Protein AF-A0A9E4L3R2-F1 (afdb_monomer)

Nearest PDB structures (foldseek):
  8ch4-assembly1_C  TM=9.029E-01  e=1.905E-01  Bradyrhizobium sp. JS329
  5fpx-assembly1_A  TM=9.085E-01  e=5.324E-01  Yersinia enterocolitica subsp. enterocolitica 8081
  5u93-assembly1_A  TM=8.426E-01  e=1.318E+00  Bacteria Latreille et al. 1825
  7eue-assembly1_B  TM=7.675E-01  e=1.895E+00  Streptomyces albus

Structure (mmCIF, N/CA/C/O backbone):
data_AF-A0A9E4L3R2-F1
#
_entry.id   AF-A0A9E4L3R2-F1
#
loop_
_atom_site.group_PDB
_atom_site.id
_atom_site.type_symbol
_atom_site.label_atom_id
_atom_site.label_alt_id
_atom_site.label_comp_id
_atom_site.label_asym_id
_atom_site.label_entity_id
_atom_site.label_seq_id
_atom_site.pdbx_PDB_ins_code
_atom_site.Cartn_x
_atom_site.Cartn_y
_atom_site.Cartn_z
_atom_site.occupancy
_atom_site.B_iso_or_equiv
_atom_site.auth_seq_id
_atom_site.auth_comp_id
_atom_site.auth_asym_id
_atom_site.auth_atom_id
_atom_site.pdbx_PDB_model_num
ATOM 1 N N . MET A 1 1 ? 4.167 0.915 3.539 1.00 95.75 1 MET A N 1
ATOM 2 C CA . MET A 1 1 ? 5.473 1.283 2.958 1.00 95.75 1 MET A CA 1
ATOM 3 C C . MET A 1 1 ? 5.687 0.404 1.754 1.00 95.75 1 MET A C 1
ATOM 5 O O . MET A 1 1 ? 5.805 -0.810 1.920 1.00 95.75 1 MET A O 1
ATOM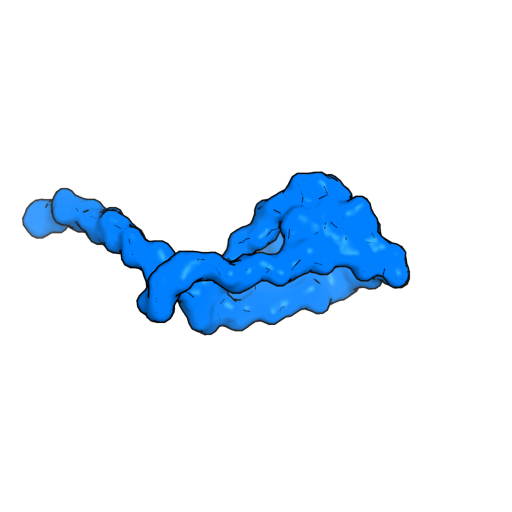 9 N N . VAL A 1 2 ? 5.693 1.011 0.576 1.00 98.38 2 VAL A N 1
ATOM 10 C CA . VAL A 1 2 ? 5.975 0.308 -0.672 1.00 98.38 2 VAL A CA 1
ATOM 11 C C . VAL A 1 2 ? 7.484 0.103 -0.777 1.00 98.38 2 VAL A C 1
ATOM 13 O O . VAL A 1 2 ? 8.253 1.053 -0.680 1.00 98.38 2 VAL A O 1
ATOM 16 N N . VAL A 1 3 ? 7.908 -1.150 -0.927 1.00 98.62 3 VAL A N 1
ATOM 17 C CA . VAL A 1 3 ? 9.323 -1.536 -1.040 1.00 98.62 3 VAL A CA 1
ATOM 18 C C . VAL A 1 3 ? 9.761 -1.539 -2.503 1.00 98.62 3 VAL A C 1
ATOM 20 O O . VAL A 1 3 ? 10.872 -1.125 -2.814 1.00 98.62 3 VAL A O 1
ATOM 23 N N . ALA A 1 4 ? 8.892 -2.012 -3.397 1.00 98.69 4 ALA A N 1
ATOM 24 C CA . ALA A 1 4 ? 9.150 -2.102 -4.829 1.00 98.69 4 ALA A CA 1
ATOM 25 C C . ALA A 1 4 ? 7.842 -2.026 -5.628 1.00 98.69 4 ALA A C 1
ATOM 27 O O . ALA A 1 4 ? 6.752 -2.227 -5.083 1.00 98.69 4 ALA A O 1
ATOM 28 N N . GLY A 1 5 ? 7.972 -1.754 -6.926 1.00 98.56 5 GLY A N 1
ATOM 29 C CA . GLY A 1 5 ? 6.867 -1.590 -7.862 1.00 98.56 5 GLY A CA 1
ATOM 30 C C . GLY A 1 5 ? 6.137 -0.249 -7.776 1.00 98.56 5 GLY A C 1
ATOM 31 O O . GLY A 1 5 ? 6.457 0.631 -6.979 1.00 98.56 5 GLY A O 1
ATOM 32 N N . ARG A 1 6 ? 5.158 -0.082 -8.664 1.00 98.81 6 ARG A N 1
ATOM 33 C CA . ARG A 1 6 ? 4.314 1.116 -8.810 1.00 98.81 6 ARG A CA 1
ATOM 34 C C . ARG A 1 6 ? 2.896 0.703 -9.177 1.00 98.81 6 ARG A C 1
ATOM 36 O O . ARG A 1 6 ? 2.730 -0.347 -9.791 1.00 98.81 6 ARG A O 1
ATOM 43 N N . GLY A 1 7 ? 1.900 1.528 -8.882 1.00 98.69 7 GLY A N 1
ATOM 44 C CA . GLY A 1 7 ? 0.512 1.225 -9.231 1.00 98.69 7 GLY A CA 1
ATOM 45 C C . GLY A 1 7 ? -0.471 2.282 -8.753 1.00 98.69 7 GLY A C 1
ATOM 46 O O . GLY A 1 7 ? -0.108 3.447 -8.574 1.00 98.69 7 GLY A O 1
ATOM 47 N N . ARG A 1 8 ? -1.725 1.870 -8.555 1.00 98.75 8 ARG A N 1
ATOM 48 C CA . ARG A 1 8 ? -2.788 2.705 -7.990 1.00 98.75 8 ARG A CA 1
ATOM 49 C C . ARG A 1 8 ? -3.365 2.081 -6.726 1.00 98.75 8 ARG A C 1
ATOM 51 O O . ARG A 1 8 ? -3.509 0.864 -6.624 1.00 98.75 8 ARG A O 1
ATOM 58 N N . PHE A 1 9 ? -3.708 2.927 -5.768 1.00 98.50 9 PHE A N 1
ATOM 59 C CA . PHE A 1 9 ? -4.362 2.542 -4.530 1.00 98.50 9 PHE A CA 1
ATOM 60 C C . PHE A 1 9 ? -5.732 3.206 -4.460 1.00 98.50 9 PHE A C 1
ATOM 62 O O . PHE A 1 9 ? -5.843 4.431 -4.482 1.00 98.50 9 PHE A O 1
ATOM 69 N N . GLU A 1 10 ? -6.771 2.383 -4.419 1.00 98.56 10 GLU A N 1
ATOM 70 C CA . GLU A 1 10 ? -8.147 2.810 -4.200 1.00 98.56 10 GLU A CA 1
ATOM 71 C C . GLU A 1 10 ? -8.426 2.774 -2.698 1.00 98.56 10 GLU A C 1
ATOM 73 O O . GLU A 1 10 ? -8.191 1.746 -2.062 1.00 98.56 10 GLU A O 1
ATOM 78 N N . VAL A 1 11 ? -8.922 3.869 -2.122 1.00 97.62 11 VAL A N 1
ATOM 79 C CA . VAL A 1 11 ? -9.252 3.956 -0.693 1.00 97.62 11 VAL A CA 1
ATOM 80 C C . VAL A 1 11 ? -10.360 4.973 -0.459 1.00 97.62 11 VAL A C 1
ATOM 82 O O . VAL A 1 11 ? -10.290 6.098 -0.937 1.00 97.62 11 VAL A O 1
ATOM 85 N N . GLY A 1 12 ? -11.415 4.582 0.262 1.00 94.75 12 GLY A N 1
ATOM 86 C CA . GLY A 1 12 ? -12.472 5.523 0.665 1.00 94.75 12 GLY A CA 1
ATOM 87 C C . GLY A 1 12 ? -13.202 6.225 -0.494 1.00 94.75 12 GLY A C 1
ATOM 88 O O . GLY A 1 12 ? -13.764 7.294 -0.291 1.00 94.75 12 GLY A O 1
ATOM 89 N N . GLY A 1 13 ? -13.198 5.639 -1.697 1.00 96.06 13 GLY A N 1
ATOM 90 C CA . GLY A 1 13 ? -13.767 6.245 -2.908 1.00 96.06 13 GLY A CA 1
ATOM 91 C C . GLY A 1 13 ? -12.802 7.142 -3.690 1.00 96.06 13 GLY A C 1
ATOM 92 O O . GLY A 1 13 ? -13.176 7.661 -4.738 1.00 96.06 13 GLY A O 1
ATOM 93 N N . GLU A 1 14 ? -11.565 7.294 -3.221 1.00 96.38 14 GLU A N 1
ATOM 94 C CA . GLU A 1 14 ? -10.493 8.002 -3.914 1.00 96.38 14 GLU A CA 1
ATOM 95 C C . GLU A 1 14 ? -9.500 7.023 -4.546 1.00 96.38 14 GLU A C 1
ATOM 97 O O . GLU A 1 14 ? -9.436 5.842 -4.194 1.00 96.38 14 GLU A O 1
ATOM 102 N N . THR A 1 15 ? -8.708 7.518 -5.497 1.00 98.00 15 THR A N 1
ATOM 103 C CA . THR A 1 15 ? -7.618 6.761 -6.116 1.00 98.00 15 THR A CA 1
ATOM 104 C C . THR A 1 15 ? -6.365 7.617 -6.172 1.00 98.00 15 THR A C 1
ATOM 106 O O . THR A 1 15 ? -6.392 8.720 -6.718 1.00 98.00 15 THR A O 1
ATOM 109 N N . CYS A 1 16 ? -5.251 7.093 -5.667 1.00 97.19 16 CYS A N 1
ATOM 110 C CA . CYS A 1 16 ? -3.939 7.726 -5.766 1.00 97.19 16 CYS A CA 1
ATOM 111 C C . CYS A 1 16 ? -2.926 6.802 -6.451 1.00 97.19 16 CYS A C 1
ATOM 113 O O . CYS A 1 16 ? -3.047 5.578 -6.412 1.00 97.19 16 CYS A O 1
ATOM 115 N N . ALA A 1 17 ? -1.935 7.388 -7.124 1.00 98.56 17 ALA A N 1
ATOM 116 C CA . ALA A 1 17 ? -0.780 6.634 -7.600 1.00 98.56 17 ALA A CA 1
ATOM 117 C C . ALA A 1 17 ? 0.179 6.370 -6.432 1.00 98.56 17 ALA A C 1
ATOM 119 O O . ALA A 1 17 ? 0.269 7.196 -5.526 1.00 98.56 17 ALA A O 1
ATOM 120 N N . PHE A 1 18 ? 0.903 5.253 -6.485 1.00 98.69 18 PHE A N 1
ATOM 121 C CA . PHE A 1 18 ? 1.982 4.954 -5.547 1.00 98.69 18 PHE A CA 1
ATOM 122 C C . PHE A 1 18 ? 3.238 4.449 -6.269 1.00 98.69 18 PHE A C 1
ATOM 124 O O . PHE A 1 18 ? 3.160 3.880 -7.366 1.00 98.69 18 PHE A O 1
ATOM 131 N N . GLY A 1 19 ? 4.384 4.595 -5.613 1.00 98.69 19 GLY A N 1
ATOM 132 C CA . GLY A 1 19 ? 5.678 4.019 -5.965 1.00 98.69 19 GLY A CA 1
ATOM 133 C C . GLY A 1 19 ? 6.500 3.664 -4.721 1.00 98.69 19 GLY A C 1
ATOM 134 O O . GLY A 1 19 ? 5.979 3.734 -3.606 1.00 98.69 19 GLY A O 1
ATOM 135 N N . PRO A 1 20 ? 7.769 3.251 -4.889 1.00 98.69 20 PRO A N 1
ATOM 136 C CA . PRO A 1 20 ? 8.652 2.943 -3.768 1.00 98.69 20 PRO A CA 1
ATOM 137 C C . PRO A 1 20 ? 8.76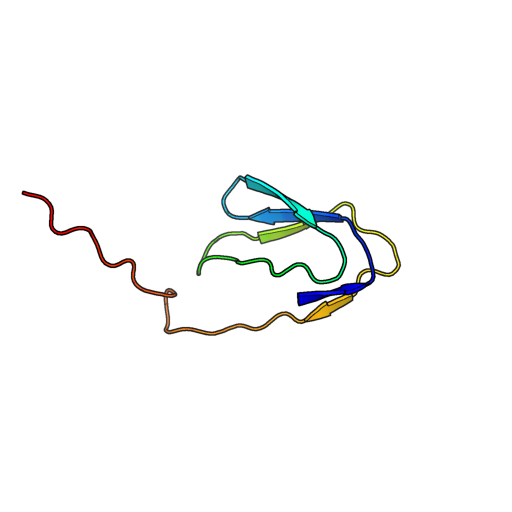4 4.116 -2.790 1.00 98.69 20 PRO A C 1
ATOM 139 O O . PRO A 1 20 ? 8.665 5.272 -3.193 1.00 98.69 20 PRO A O 1
ATOM 142 N N . ASP A 1 21 ? 8.967 3.790 -1.514 1.00 98.25 21 ASP A N 1
ATOM 143 C CA . ASP A 1 21 ? 9.050 4.715 -0.374 1.00 98.25 21 ASP A CA 1
ATOM 144 C C . ASP A 1 21 ? 7.726 5.384 0.041 1.00 98.25 21 ASP A C 1
ATOM 146 O O . ASP A 1 21 ? 7.647 5.955 1.133 1.00 98.25 21 ASP A O 1
ATOM 150 N N . ASP A 1 22 ? 6.644 5.230 -0.732 1.00 98.44 22 ASP A N 1
ATOM 151 C CA . ASP A 1 22 ? 5.335 5.749 -0.340 1.00 98.44 22 ASP A CA 1
ATOM 152 C C . ASP A 1 22 ? 4.762 5.032 0.895 1.00 98.44 22 ASP A C 1
ATOM 154 O O . ASP A 1 22 ? 4.842 3.804 1.082 1.00 98.44 22 ASP A O 1
ATOM 158 N N . VAL A 1 23 ? 4.091 5.824 1.735 1.00 97.38 23 VAL A N 1
ATOM 159 C CA . VAL A 1 23 ? 3.283 5.355 2.862 1.00 97.38 23 VAL A CA 1
ATOM 160 C C . VAL A 1 23 ? 1.822 5.670 2.574 1.00 97.38 23 VAL A C 1
ATOM 162 O O . VAL A 1 23 ? 1.432 6.825 2.445 1.00 97.38 23 VAL A O 1
ATOM 165 N N . LEU A 1 24 ? 1.014 4.617 2.490 1.00 96.69 24 LEU A N 1
ATOM 166 C CA . LEU A 1 24 ? -0.412 4.694 2.197 1.00 96.69 24 LEU A CA 1
ATOM 167 C C . LEU A 1 24 ? -1.202 4.437 3.480 1.00 96.69 24 LEU A C 1
ATOM 169 O O . LEU A 1 24 ? -0.857 3.533 4.244 1.00 96.69 24 LEU A O 1
ATOM 173 N N . PHE A 1 25 ? -2.258 5.217 3.706 1.00 95.12 25 PHE A N 1
ATOM 174 C CA . PHE A 1 25 ? -3.136 5.084 4.866 1.00 95.12 25 PHE A CA 1
ATOM 175 C C . PHE A 1 25 ? -4.525 4.609 4.434 1.00 95.12 25 PHE A C 1
ATOM 177 O O . PHE A 1 25 ? -5.109 5.156 3.500 1.00 95.12 25 PHE A O 1
ATOM 184 N N . ALA A 1 26 ? -5.055 3.604 5.133 1.00 95.00 26 ALA A N 1
ATOM 185 C CA . ALA A 1 26 ? -6.422 3.125 4.978 1.00 95.00 26 ALA A CA 1
ATOM 186 C C . ALA A 1 26 ? -7.163 3.301 6.312 1.00 95.00 26 ALA A C 1
ATOM 188 O O . ALA A 1 26 ? -6.834 2.598 7.270 1.00 95.00 26 ALA A O 1
ATOM 189 N N . PRO A 1 27 ? -8.146 4.219 6.396 1.00 94.25 27 PRO A N 1
ATOM 190 C CA . PRO A 1 27 ? -8.967 4.365 7.591 1.00 94.25 27 PRO A CA 1
ATOM 191 C C . PRO A 1 27 ? -9.659 3.049 7.963 1.00 94.25 27 PRO A C 1
ATOM 193 O O . PRO A 1 27 ? -10.026 2.257 7.089 1.00 94.25 27 PRO A O 1
ATOM 196 N N . ALA A 1 28 ? -9.889 2.828 9.257 1.00 93.94 28 ALA A N 1
ATOM 197 C CA . ALA A 1 28 ? -10.595 1.642 9.725 1.00 93.94 28 ALA A CA 1
ATOM 198 C C . ALA A 1 28 ? -11.975 1.514 9.057 1.00 93.94 28 ALA A C 1
ATOM 200 O O . ALA A 1 28 ? -12.741 2.471 8.969 1.00 93.94 28 ALA A O 1
ATOM 201 N N . GLY A 1 29 ? -12.277 0.315 8.558 1.00 91.56 29 GLY A N 1
ATOM 202 C CA . GLY A 1 29 ? -13.533 0.022 7.865 1.00 91.56 29 GLY A CA 1
ATOM 203 C C . GLY A 1 29 ? -13.648 0.587 6.444 1.00 91.56 29 GLY A C 1
ATOM 204 O O . GLY A 1 29 ? -14.583 0.214 5.737 1.00 91.56 29 GLY A O 1
ATOM 205 N N . ALA A 1 30 ? -12.716 1.426 5.978 1.00 94.50 30 ALA A N 1
ATOM 206 C CA . ALA A 1 30 ? -12.719 1.884 4.594 1.00 94.50 30 ALA A CA 1
ATOM 207 C C . ALA A 1 30 ? -12.298 0.747 3.653 1.00 94.50 30 ALA A C 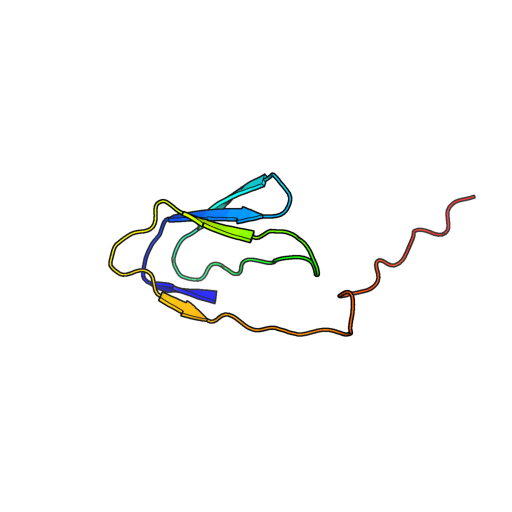1
ATOM 209 O O . ALA A 1 30 ? -11.259 0.106 3.845 1.00 94.50 30 ALA A O 1
ATOM 210 N N . ALA A 1 31 ? -13.087 0.520 2.600 1.00 96.62 31 ALA A N 1
ATOM 211 C CA . ALA A 1 31 ? -12.687 -0.362 1.514 1.00 96.62 31 ALA A CA 1
ATOM 212 C C . ALA A 1 31 ? -11.410 0.180 0.860 1.00 96.62 31 ALA A C 1
ATOM 214 O O . ALA A 1 31 ? -11.321 1.375 0.559 1.00 96.62 31 ALA A O 1
ATOM 215 N N . HIS A 1 32 ? -10.435 -0.703 0.658 1.00 97.00 32 HIS A N 1
ATOM 216 C CA . HIS A 1 32 ? -9.162 -0.360 0.047 1.00 97.00 32 HIS A CA 1
ATOM 217 C C . HIS A 1 32 ? -8.640 -1.495 -0.833 1.00 97.00 32 HIS A C 1
ATOM 219 O O . HIS A 1 32 ? -8.864 -2.675 -0.543 1.00 97.00 32 HIS A O 1
ATOM 225 N N . ARG A 1 33 ? -7.965 -1.142 -1.930 1.00 97.69 33 ARG A N 1
ATOM 226 C CA . ARG A 1 33 ? -7.456 -2.102 -2.915 1.00 97.69 33 ARG A CA 1
ATOM 227 C C . ARG A 1 33 ? -6.243 -1.552 -3.665 1.00 97.69 33 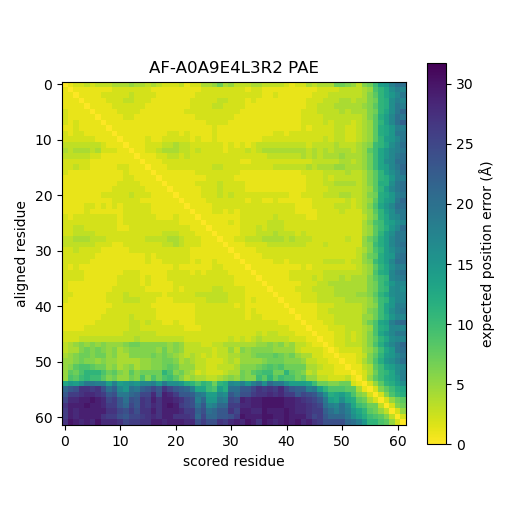ARG A C 1
ATOM 229 O O . ARG A 1 33 ? -6.235 -0.403 -4.088 1.00 97.69 33 ARG A O 1
ATOM 236 N N . PHE A 1 34 ? -5.246 -2.405 -3.884 1.00 98.25 34 PHE A N 1
ATOM 237 C CA . PHE A 1 34 ? -4.179 -2.156 -4.855 1.00 98.25 34 PHE A CA 1
ATOM 238 C C . PHE A 1 34 ? -4.639 -2.620 -6.241 1.00 98.25 34 PHE A C 1
ATOM 240 O O . PHE A 1 34 ? -5.120 -3.747 -6.376 1.00 98.25 34 PHE A O 1
ATOM 247 N N . VAL A 1 35 ? -4.494 -1.774 -7.259 1.00 98.56 35 VAL A N 1
ATOM 248 C CA . VAL A 1 35 ? -4.878 -2.057 -8.652 1.00 98.56 35 VAL A CA 1
ATOM 249 C C . VAL A 1 35 ? -3.801 -1.560 -9.618 1.00 98.56 35 VAL A C 1
ATOM 251 O O . VAL A 1 35 ? -2.974 -0.721 -9.253 1.00 98.56 35 VAL A O 1
ATOM 254 N N . ASP A 1 36 ? -3.805 -2.091 -10.843 1.00 98.56 36 ASP A N 1
ATOM 255 C CA . ASP A 1 36 ? -2.920 -1.674 -11.942 1.00 98.56 36 ASP A CA 1
ATOM 256 C C . ASP A 1 36 ? -1.436 -1.553 -11.542 1.00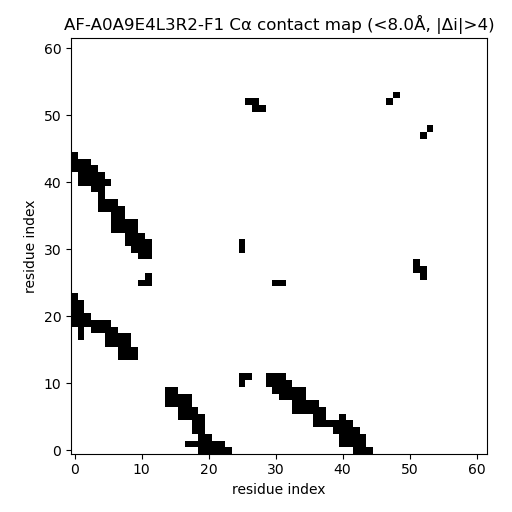 98.56 36 ASP A C 1
ATOM 258 O O . ASP A 1 36 ? -0.763 -0.576 -11.879 1.00 98.56 36 ASP A O 1
ATOM 262 N N . PHE A 1 37 ? -0.934 -2.517 -10.765 1.00 98.69 37 PHE A N 1
ATOM 263 C CA . PHE A 1 37 ? 0.431 -2.499 -10.248 1.00 98.69 37 PHE A CA 1
ATOM 264 C C . PHE A 1 37 ? 1.389 -3.348 -11.085 1.00 98.69 37 PHE A C 1
ATOM 266 O O . PHE A 1 37 ? 0.985 -4.305 -11.743 1.00 98.69 37 PHE A O 1
ATOM 273 N N . SER A 1 38 ? 2.667 -2.971 -11.074 1.00 98.75 38 SER A N 1
ATOM 274 C CA . SER A 1 38 ? 3.724 -3.708 -11.764 1.00 98.75 38 SER A CA 1
ATOM 275 C C . SER A 1 38 ? 4.011 -5.065 -11.115 1.00 98.75 38 SER A C 1
ATOM 277 O O . SER A 1 38 ? 3.778 -5.261 -9.924 1.00 98.75 38 SER A O 1
ATOM 279 N N . ASP A 1 39 ? 4.558 -5.993 -11.904 1.00 98.69 39 ASP A N 1
ATOM 280 C CA . ASP A 1 39 ? 4.821 -7.381 -11.490 1.00 98.69 39 ASP A CA 1
ATOM 281 C C . ASP A 1 39 ? 5.754 -7.504 -10.272 1.00 98.69 39 ASP A C 1
ATOM 283 O O . ASP A 1 39 ? 5.720 -8.501 -9.554 1.00 98.69 39 ASP A O 1
ATOM 287 N N . ASP A 1 40 ? 6.588 -6.492 -10.033 1.00 98.75 40 ASP A N 1
ATOM 288 C CA . ASP A 1 40 ? 7.539 -6.411 -8.924 1.00 98.75 40 ASP A CA 1
ATOM 289 C C . ASP A 1 40 ? 6.962 -5.748 -7.660 1.00 98.75 40 ASP A C 1
ATOM 291 O O . ASP A 1 40 ? 7.712 -5.452 -6.728 1.00 98.75 40 ASP A O 1
ATOM 295 N N . PHE A 1 41 ? 5.649 -5.492 -7.610 1.00 98.62 41 PHE A N 1
ATOM 296 C CA . PHE A 1 41 ? 5.020 -4.840 -6.466 1.00 98.62 41 PHE A CA 1
ATOM 297 C C . PHE A 1 41 ? 5.218 -5.625 -5.163 1.00 9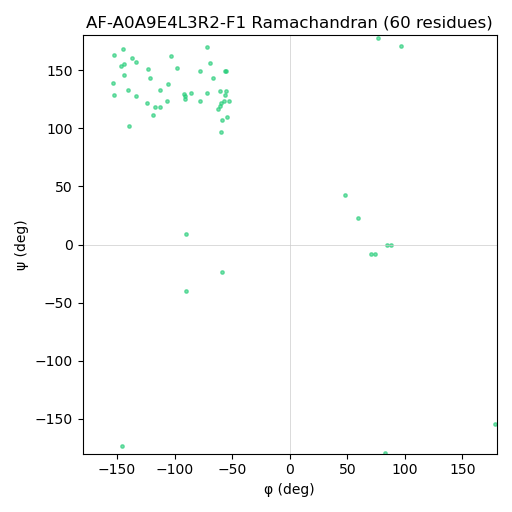8.62 41 PHE A C 1
ATOM 299 O O . PHE A 1 41 ? 4.785 -6.769 -5.017 1.00 98.62 41 PHE A O 1
ATOM 306 N N . ALA A 1 42 ? 5.829 -4.962 -4.180 1.00 98.44 42 ALA A N 1
ATOM 307 C CA . ALA A 1 42 ? 6.035 -5.480 -2.836 1.00 98.44 42 ALA A CA 1
ATOM 308 C C . ALA A 1 42 ? 5.810 -4.368 -1.805 1.00 98.44 42 ALA A C 1
ATOM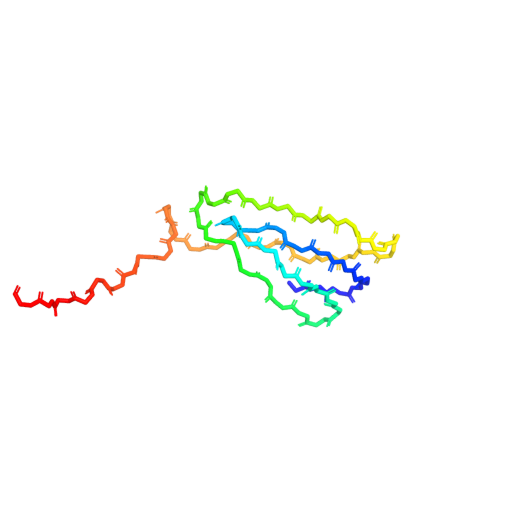 310 O O . ALA A 1 42 ? 6.343 -3.265 -1.928 1.00 98.44 42 ALA A O 1
ATOM 311 N N . THR A 1 43 ? 5.043 -4.655 -0.754 1.00 98.44 43 THR A N 1
ATOM 312 C CA . THR A 1 43 ? 4.728 -3.692 0.310 1.00 98.44 43 THR A CA 1
ATOM 313 C C . THR A 1 43 ? 4.592 -4.388 1.657 1.00 98.44 43 THR A C 1
ATOM 315 O O . THR A 1 43 ? 4.208 -5.555 1.733 1.00 98.44 43 THR A O 1
ATOM 318 N N . TRP A 1 44 ? 4.843 -3.644 2.730 1.00 97.81 44 TRP A N 1
ATOM 319 C CA . TRP A 1 44 ? 4.438 -4.035 4.078 1.00 97.81 44 TRP A CA 1
ATOM 320 C C . TRP A 1 44 ? 3.057 -3.461 4.400 1.00 97.81 44 TRP A C 1
ATOM 322 O O . TRP A 1 44 ? 2.842 -2.251 4.261 1.00 97.81 44 TRP A O 1
ATOM 332 N N . VAL A 1 45 ? 2.148 -4.319 4.872 1.00 95.94 45 VAL A N 1
ATOM 333 C CA . VAL A 1 45 ? 0.841 -3.932 5.423 1.00 95.94 45 VAL A CA 1
ATOM 334 C C . VAL A 1 45 ? 0.891 -4.102 6.936 1.00 95.94 45 VAL A C 1
ATOM 336 O O . VAL A 1 45 ? 1.201 -5.183 7.432 1.00 95.94 45 VAL A O 1
ATOM 339 N N . VAL A 1 46 ? 0.604 -3.026 7.666 1.00 94.38 46 VAL A N 1
ATOM 340 C CA . VAL A 1 46 ? 0.589 -3.015 9.131 1.00 94.38 46 VAL A CA 1
ATOM 341 C C . VAL A 1 46 ? -0.778 -2.531 9.586 1.00 94.38 46 VAL A C 1
ATOM 343 O O . VAL A 1 46 ? -1.187 -1.426 9.241 1.00 94.38 46 VAL A O 1
ATOM 346 N N . HIS A 1 47 ? -1.468 -3.354 10.372 1.00 91.69 47 HIS A N 1
ATOM 347 C CA . HIS A 1 47 ? -2.686 -2.955 11.068 1.00 91.69 47 HIS A CA 1
ATOM 348 C C . HIS A 1 47 ? -2.300 -2.431 12.451 1.00 91.69 47 HIS A C 1
ATOM 350 O O . HIS A 1 47 ? -1.617 -3.124 13.206 1.00 91.69 47 HIS A O 1
ATOM 356 N N . TYR A 1 48 ? -2.711 -1.210 12.773 1.00 89.56 48 TYR A N 1
ATOM 357 C CA . TYR A 1 48 ? -2.451 -0.578 14.062 1.00 89.56 48 TYR A CA 1
ATOM 358 C C . TYR A 1 48 ? -3.640 0.297 14.473 1.00 89.56 48 TYR A C 1
ATOM 360 O O . TYR A 1 48 ? -4.534 0.553 13.669 1.00 89.56 48 TYR A O 1
ATOM 368 N N . GLY A 1 49 ? -3.640 0.731 15.732 1.00 89.44 49 GLY A N 1
ATOM 369 C CA . GLY A 1 49 ? -4.707 1.549 16.305 1.00 89.44 49 GLY A CA 1
ATOM 370 C C . GLY A 1 49 ? -5.750 0.734 17.084 1.00 89.44 49 GLY A C 1
ATOM 371 O O . GLY A 1 49 ? -5.700 -0.499 17.104 1.00 89.44 49 GLY A O 1
ATOM 372 N N . PRO A 1 50 ? -6.658 1.418 17.801 1.00 93.00 50 PRO A N 1
ATOM 373 C CA . PRO A 1 50 ? -7.740 0.775 18.538 1.00 93.00 50 PRO A CA 1
ATOM 374 C C . PRO A 1 50 ? -8.809 0.215 17.589 1.00 93.00 50 PRO A C 1
ATOM 376 O O . PRO A 1 50 ? -8.838 0.515 16.393 1.00 93.00 50 PRO A O 1
ATOM 379 N N . GLU A 1 51 ? -9.730 -0.578 18.137 1.00 89.19 51 GLU A N 1
ATOM 380 C CA . GLU A 1 51 ? -10.923 -1.004 17.405 1.00 89.19 51 GLU A CA 1
ATOM 381 C C . GLU A 1 51 ? -11.698 0.223 16.892 1.00 89.19 51 GLU A C 1
ATOM 383 O O . GLU A 1 51 ? -11.963 1.159 17.645 1.00 89.19 51 GLU A O 1
ATOM 388 N N . GLY A 1 52 ? -12.022 0.235 15.596 1.00 88.38 52 GLY A N 1
ATOM 389 C CA . GLY A 1 52 ? -12.654 1.382 14.934 1.00 88.38 52 GLY A CA 1
ATOM 390 C C . GLY A 1 52 ? -11.693 2.477 14.443 1.00 88.38 52 GLY A C 1
ATOM 391 O O . GLY A 1 52 ? -12.158 3.419 13.807 1.00 88.38 52 GLY A O 1
ATOM 392 N N . GLY A 1 53 ? -10.379 2.338 14.653 1.00 90.00 53 GLY A N 1
ATOM 393 C CA . GLY A 1 53 ? -9.356 3.276 14.173 1.00 90.00 53 GLY A CA 1
ATOM 394 C C . GLY A 1 53 ? -9.157 4.500 15.069 1.00 90.00 53 GLY A C 1
ATOM 395 O O . GLY A 1 53 ? -9.781 4.644 16.121 1.00 90.00 53 GLY A O 1
ATOM 396 N N . GLU 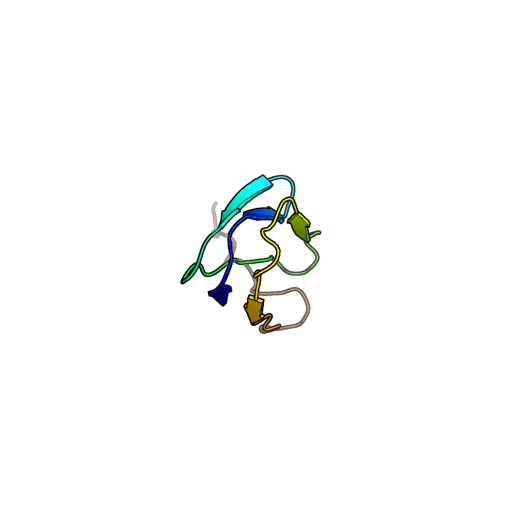A 1 54 ? -8.249 5.395 14.684 1.00 87.31 54 GLU A N 1
ATOM 397 C CA . GLU A 1 54 ? -7.981 6.622 15.431 1.00 87.31 54 GLU A CA 1
ATOM 398 C C . GLU A 1 54 ? -9.234 7.507 15.514 1.00 87.31 54 GLU A C 1
ATOM 400 O O . GLU A 1 54 ? -9.763 7.982 14.509 1.00 87.31 54 GLU A O 1
ATOM 405 N N . GLY A 1 55 ? -9.699 7.770 16.738 1.00 78.69 55 GLY A N 1
ATOM 406 C CA . GLY A 1 55 ? -10.799 8.697 16.974 1.00 78.69 55 GLY A CA 1
ATOM 407 C C . GLY A 1 55 ? -10.417 10.103 16.519 1.00 78.69 55 GLY A C 1
ATOM 408 O O . GLY A 1 55 ? -9.503 10.718 17.075 1.00 78.69 55 GLY A O 1
ATOM 409 N N . GLY A 1 56 ? -11.131 10.635 15.527 1.00 66.00 56 GLY A N 1
ATOM 410 C CA . GLY A 1 56 ? -11.025 12.043 15.175 1.00 66.00 56 GLY A CA 1
ATOM 411 C C . GLY A 1 56 ? -11.344 12.879 16.410 1.00 66.00 56 GLY A C 1
ATOM 412 O O . GLY A 1 56 ? -12.418 12.737 16.997 1.00 66.00 56 GLY A O 1
ATOM 413 N N . ARG A 1 57 ? -10.427 13.758 16.830 1.00 56.47 57 ARG A N 1
ATOM 414 C CA . ARG A 1 57 ? -10.807 14.863 17.715 1.00 56.47 57 ARG A CA 1
ATOM 415 C C . ARG A 1 57 ? -11.850 15.671 16.953 1.00 56.47 57 ARG A C 1
ATOM 417 O O . ARG A 1 57 ? -11.491 16.481 16.104 1.00 56.47 57 ARG A O 1
ATOM 424 N N . GLY A 1 58 ? -13.127 15.416 17.224 1.00 49.34 58 GLY A N 1
ATOM 425 C CA . GLY A 1 58 ? -14.204 16.282 16.780 1.00 49.34 58 GLY A CA 1
ATOM 426 C C . GLY A 1 58 ? -1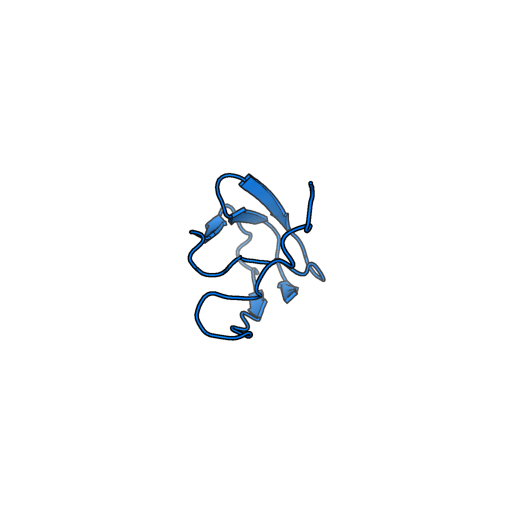3.860 17.690 17.241 1.00 49.34 58 GLY A C 1
ATOM 427 O O . GLY A 1 58 ? -13.592 17.909 18.425 1.00 49.34 58 GLY A O 1
ATOM 428 N N . SER A 1 59 ? -13.789 18.633 16.307 1.00 50.53 59 SER A N 1
ATOM 429 C CA . SER A 1 59 ? -13.778 20.044 16.652 1.00 50.53 59 SER A CA 1
ATOM 430 C C . SER A 1 59 ? -15.009 20.300 17.516 1.00 50.53 59 SER A C 1
ATOM 432 O O . SER A 1 59 ? -16.136 20.239 17.024 1.00 50.53 59 SER A O 1
ATOM 434 N N . ALA A 1 60 ? -14.794 20.554 18.805 1.00 52.91 60 ALA A N 1
ATOM 435 C CA . ALA A 1 60 ? -15.778 21.239 19.619 1.00 52.91 60 ALA A CA 1
ATOM 436 C C . ALA A 1 60 ? -16.002 22.602 18.950 1.00 52.91 60 ALA A C 1
ATOM 438 O O . ALA A 1 60 ? -15.105 23.444 18.937 1.00 52.91 60 ALA A O 1
ATOM 439 N N . GLY A 1 61 ? -17.153 22.765 18.308 1.00 50.56 61 GLY A N 1
ATOM 440 C CA . GLY A 1 61 ? -17.522 23.965 17.575 1.00 50.56 61 GLY A CA 1
ATOM 441 C C . GLY A 1 61 ? -18.989 24.284 17.820 1.00 50.56 61 GLY A C 1
ATOM 442 O O . GLY A 1 61 ? -19.838 23.642 17.214 1.00 50.56 61 GLY A O 1
ATOM 443 N N . THR A 1 62 ? -19.184 25.270 18.707 1.00 42.06 62 THR A N 1
ATOM 444 C CA . THR A 1 62 ? -20.368 26.113 19.005 1.00 42.06 62 THR A CA 1
ATOM 445 C C . THR A 1 62 ? -21.671 25.449 19.422 1.00 42.06 62 THR A C 1
ATOM 447 O O . THR A 1 62 ? -22.313 24.807 18.566 1.00 42.06 62 THR A O 1
#

Radius of gyration: 14.21 Å; Cα contacts (8 Å, |Δi|>4): 94; chains: 1; bounding box: 30×34×32 Å

Secondary structure (DSSP, 8-state):
-EEE--EEEEETTEEEEE-TT------TT--EEEES--TT-EE-----SSTTSSPP------

Sequence (62 aa):
MVVAGRGRFEVGGETCAFGPDDVLFAPAGAAHRFVDFSDDFATWVVHYGPEGGEGGRGSAGT

Solvent-accessible surface area (backbone atoms only — not comparable to full-atom values): 3994 Å² total; per-residue (Å²): 66,26,73,32,38,39,31,35,39,37,40,75,92,44,77,44,79,48,39,57,78,38,76,81,85,74,62,62,93,46,63,68,47,82,43,86,56,42,96,62,55,39,66,60,87,81,91,77,74,56,91,82,28,80,77,74,82,70,76,88,73,135

Mean predicted aligned error: 5.72 Å

pLDDT: mean 91.02, std 14.4, range [42.06, 98.81]

Foldseek 3Di:
DKQAKWFWKDWQNDIDIDGHPDDDDHFPPIDMDTPGIDPTTDDDDDDDADVRHDDPPPPPDD